Protein AF-K7MUR9-F1 (afdb_monomer_lite)

Structure (mmCIF, N/CA/C/O backbone):
data_AF-K7MUR9-F1
#
_entry.id   AF-K7MUR9-F1
#
loop_
_atom_site.group_PDB
_atom_site.id
_atom_site.type_symbol
_atom_site.label_atom_id
_atom_site.label_alt_id
_atom_site.label_comp_id
_atom_site.label_asym_id
_atom_site.label_entity_id
_atom_site.label_seq_id
_atom_site.pdbx_PDB_ins_code
_atom_site.Cartn_x
_atom_site.Cartn_y
_atom_site.Cartn_z
_atom_site.occupancy
_atom_site.B_iso_or_equiv
_atom_site.auth_seq_id
_atom_site.auth_comp_id
_atom_site.auth_asym_id
_atom_site.auth_atom_id
_atom_site.pdbx_PDB_model_num
ATOM 1 N N . MET A 1 1 ? 16.387 15.909 -16.202 1.00 37.41 1 MET A N 1
ATOM 2 C CA . MET A 1 1 ? 16.369 16.073 -14.732 1.00 37.41 1 MET A CA 1
ATOM 3 C C . MET A 1 1 ? 14.918 16.045 -14.248 1.00 37.41 1 MET A C 1
ATOM 5 O O . MET A 1 1 ? 14.235 17.037 -14.424 1.00 37.41 1 MET A O 1
ATOM 9 N N . GLN A 1 2 ? 14.397 14.925 -13.730 1.00 49.53 2 GLN A N 1
ATOM 10 C CA . GLN A 1 2 ? 12.980 14.820 -13.296 1.00 49.53 2 GLN A CA 1
ATOM 11 C C . GLN A 1 2 ? 12.813 14.499 -11.792 1.00 49.53 2 GLN A C 1
ATOM 13 O O . GLN A 1 2 ? 11.719 14.191 -11.336 1.00 49.53 2 GLN A O 1
ATOM 18 N N . ALA A 1 3 ? 13.880 14.587 -10.989 1.00 53.09 3 ALA A N 1
ATOM 19 C CA . ALA A 1 3 ? 13.880 14.080 -9.611 1.00 53.09 3 ALA A CA 1
ATOM 20 C C . ALA A 1 3 ? 13.363 15.056 -8.527 1.00 53.09 3 ALA A C 1
ATOM 22 O O . ALA A 1 3 ? 13.110 14.622 -7.407 1.00 53.09 3 ALA A O 1
ATOM 23 N N . LEU A 1 4 ? 13.172 16.350 -8.818 1.00 50.09 4 LEU A N 1
ATOM 24 C CA . LEU A 1 4 ? 12.857 17.353 -7.781 1.00 50.09 4 LEU A CA 1
ATOM 25 C C . LEU A 1 4 ? 11.396 17.317 -7.282 1.00 50.09 4 LEU A C 1
ATOM 27 O O . LEU A 1 4 ? 11.135 17.638 -6.128 1.00 50.09 4 LEU A O 1
ATOM 31 N N . TYR A 1 5 ? 10.434 16.864 -8.094 1.00 52.34 5 TYR A N 1
ATOM 32 C CA . TYR A 1 5 ? 8.998 16.887 -7.739 1.00 52.34 5 TYR A CA 1
ATOM 33 C C . TYR A 1 5 ? 8.523 15.725 -6.850 1.00 52.34 5 TYR A C 1
ATOM 35 O O . TYR A 1 5 ? 7.347 15.663 -6.455 1.00 52.34 5 TYR A O 1
ATOM 43 N N . VAL A 1 6 ? 9.421 14.785 -6.563 1.00 55.62 6 VAL A N 1
ATOM 44 C CA . VAL A 1 6 ? 9.106 13.504 -5.922 1.00 55.62 6 VAL A CA 1
ATOM 45 C C . VAL A 1 6 ? 8.874 13.672 -4.416 1.00 55.62 6 VAL A C 1
ATOM 47 O O . VAL A 1 6 ? 7.981 13.039 -3.862 1.00 55.62 6 VAL A O 1
ATOM 50 N N . MET A 1 7 ? 9.595 14.589 -3.761 1.00 63.69 7 MET A N 1
ATOM 51 C CA . MET A 1 7 ? 9.554 14.785 -2.305 1.00 63.69 7 MET A CA 1
ATOM 52 C C . MET A 1 7 ? 8.987 16.151 -1.907 1.00 63.69 7 MET A C 1
ATOM 54 O O . MET A 1 7 ? 9.606 16.905 -1.164 1.00 63.69 7 MET A O 1
ATOM 58 N N . ASN A 1 8 ? 7.784 16.484 -2.378 1.00 74.88 8 ASN A N 1
ATOM 59 C CA . ASN A 1 8 ? 7.083 17.651 -1.846 1.00 74.88 8 ASN A CA 1
ATOM 60 C C . ASN A 1 8 ? 6.602 17.343 -0.406 1.00 74.88 8 ASN A C 1
ATOM 62 O O . ASN A 1 8 ? 5.806 16.414 -0.233 1.00 74.88 8 ASN A O 1
ATOM 66 N N . PRO A 1 9 ? 7.016 18.101 0.628 1.00 77.56 9 PRO A N 1
ATOM 67 C CA . PRO A 1 9 ? 6.575 17.874 2.008 1.00 77.56 9 PRO A CA 1
ATOM 68 C C . PRO A 1 9 ? 5.054 18.004 2.180 1.00 77.56 9 PRO A C 1
ATOM 70 O O . PRO A 1 9 ? 4.481 17.389 3.078 1.00 77.56 9 PRO A O 1
ATOM 73 N N . ASN A 1 10 ? 4.374 18.752 1.309 1.00 81.56 10 ASN A N 1
ATOM 74 C CA . ASN A 1 10 ? 2.914 18.843 1.310 1.00 81.56 10 ASN A CA 1
ATOM 75 C C . ASN A 1 10 ? 2.268 17.534 0.831 1.00 81.56 10 ASN A C 1
ATOM 77 O O . ASN A 1 10 ? 1.254 17.127 1.391 1.00 81.56 10 ASN A O 1
ATOM 81 N N . LYS A 1 11 ? 2.884 16.824 -0.131 1.00 80.44 11 LYS A N 1
ATOM 82 C CA . LYS A 1 11 ? 2.425 15.482 -0.543 1.00 80.44 11 LYS A CA 1
ATOM 83 C C . LYS A 1 11 ? 2.581 14.474 0.595 1.00 80.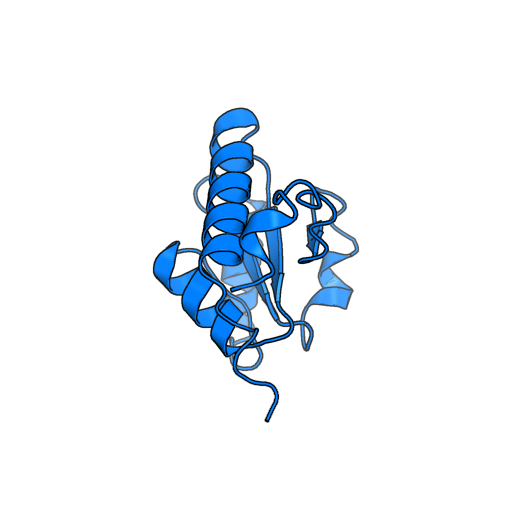44 11 LYS A C 1
ATOM 85 O O . LYS A 1 11 ? 1.670 13.684 0.829 1.00 80.44 11 LYS A O 1
ATOM 90 N N . PHE A 1 12 ? 3.697 14.533 1.326 1.00 83.62 12 PHE A N 1
ATOM 91 C CA . PHE A 1 12 ? 3.922 13.671 2.487 1.00 83.62 12 PHE A CA 1
ATOM 92 C C . PHE A 1 12 ? 2.881 13.927 3.582 1.00 83.62 12 PHE A C 1
ATOM 94 O O . PHE A 1 12 ? 2.232 12.984 4.023 1.00 83.62 12 PHE A O 1
ATOM 101 N N . ARG A 1 13 ? 2.653 15.196 3.951 1.00 85.81 13 ARG A N 1
ATOM 102 C CA . ARG A 1 13 ? 1.648 15.575 4.960 1.00 85.81 13 ARG A CA 1
ATOM 103 C C . ARG A 1 13 ? 0.233 15.151 4.573 1.00 85.81 13 ARG A C 1
ATOM 105 O O . ARG A 1 13 ? -0.500 14.652 5.419 1.00 85.81 13 ARG A O 1
ATOM 112 N N . ALA A 1 14 ? -0.144 15.302 3.303 1.00 84.19 14 ALA A N 1
ATOM 113 C CA . ALA A 1 14 ? -1.441 14.836 2.819 1.00 84.19 14 ALA A CA 1
ATOM 114 C C . ALA A 1 14 ? -1.572 13.306 2.923 1.00 84.19 14 ALA A C 1
ATOM 116 O O . ALA A 1 14 ? -2.577 12.809 3.422 1.00 84.19 14 ALA A O 1
ATOM 117 N N . CYS A 1 15 ? -0.543 12.563 2.503 1.00 84.00 15 CYS A N 1
ATOM 118 C CA . CYS A 1 15 ? -0.515 11.103 2.611 1.00 84.00 15 CYS A CA 1
ATOM 119 C C . CYS A 1 15 ? -0.614 10.642 4.075 1.00 84.00 15 CYS A C 1
ATOM 121 O O . CYS A 1 15 ? -1.458 9.813 4.410 1.00 84.00 15 CYS A O 1
ATOM 123 N N . GLU A 1 16 ? 0.192 11.229 4.960 1.00 89.00 16 GLU A N 1
ATOM 124 C CA . GLU A 1 16 ? 0.170 10.959 6.399 1.00 89.00 16 GLU A CA 1
ATOM 125 C C . GLU A 1 16 ? -1.204 11.252 7.016 1.00 89.00 16 GLU A C 1
ATOM 127 O O . GLU A 1 16 ? -1.723 10.438 7.781 1.00 89.00 16 GLU A O 1
ATOM 132 N N . PHE A 1 17 ? -1.819 12.385 6.667 1.00 87.12 17 PHE A N 1
ATOM 133 C CA . PHE A 1 17 ? -3.154 12.742 7.138 1.00 87.12 17 PHE A CA 1
ATOM 134 C C . PHE A 1 17 ? -4.203 11.712 6.711 1.00 87.12 17 PHE A C 1
ATOM 136 O O . PHE A 1 17 ? -4.966 11.244 7.554 1.00 87.12 17 PHE A O 1
ATOM 143 N N . LEU A 1 18 ? -4.217 11.322 5.433 1.00 85.38 18 LEU A N 1
ATOM 144 C CA . LEU A 1 18 ? -5.168 10.339 4.909 1.00 85.38 18 LEU A CA 1
ATOM 145 C C . LEU A 1 18 ? -4.990 8.970 5.575 1.00 85.38 18 LEU A C 1
ATOM 147 O O . LEU A 1 18 ? -5.977 8.369 5.999 1.00 85.38 18 LEU A O 1
ATOM 151 N N . ILE A 1 19 ? -3.746 8.509 5.734 1.00 87.81 19 ILE A N 1
ATOM 152 C CA . ILE A 1 19 ? -3.441 7.251 6.429 1.00 87.81 19 ILE A CA 1
ATOM 153 C C . ILE A 1 19 ? -3.961 7.300 7.865 1.00 87.81 19 ILE A C 1
ATOM 155 O O . ILE A 1 19 ? -4.723 6.428 8.277 1.00 87.81 19 ILE A O 1
ATOM 159 N N . ASN A 1 20 ? -3.612 8.348 8.612 1.00 88.50 20 ASN A N 1
ATOM 160 C CA . ASN A 1 20 ? -4.051 8.504 9.996 1.00 88.50 20 ASN A CA 1
ATOM 161 C C . ASN A 1 20 ? -5.578 8.604 10.112 1.00 88.50 20 ASN A C 1
ATOM 163 O O . ASN A 1 20 ? -6.159 8.046 11.040 1.00 88.50 20 ASN A O 1
ATOM 167 N N . PHE A 1 21 ? -6.233 9.303 9.185 1.00 84.44 21 PHE A N 1
ATOM 168 C CA . PHE A 1 21 ? -7.683 9.459 9.171 1.00 84.44 21 PHE A CA 1
ATOM 169 C C . PHE A 1 21 ? -8.395 8.115 8.969 1.00 84.44 21 PHE A C 1
ATOM 171 O O . PHE A 1 21 ? -9.265 7.755 9.765 1.00 84.44 21 PHE A O 1
ATOM 178 N N . HIS A 1 22 ? -7.998 7.346 7.956 1.00 82.00 22 HIS A N 1
ATOM 179 C CA . HIS A 1 22 ? -8.587 6.039 7.658 1.00 82.00 22 HIS A CA 1
ATOM 180 C C . HIS A 1 22 ? -8.259 4.979 8.724 1.00 82.00 22 HIS A C 1
ATOM 182 O O . HIS A 1 22 ? -9.142 4.203 9.101 1.00 82.00 22 HIS A O 1
ATOM 188 N N . GLU A 1 23 ? -7.034 4.974 9.269 1.00 84.12 23 GLU A N 1
ATOM 189 C CA . GLU A 1 23 ? -6.648 4.052 10.348 1.00 84.12 23 GLU A CA 1
ATOM 190 C C . GLU A 1 23 ? -7.411 4.334 11.652 1.00 84.12 23 GLU A C 1
ATOM 192 O O . GLU A 1 23 ? -7.796 3.388 12.338 1.00 84.12 23 GLU A O 1
ATOM 197 N N . ARG A 1 24 ? -7.665 5.608 11.992 1.00 83.38 24 ARG A N 1
ATOM 198 C CA . ARG A 1 24 ? -8.370 5.993 13.231 1.00 83.38 24 ARG A CA 1
ATOM 199 C C . ARG A 1 24 ? -9.889 5.878 13.144 1.00 83.38 24 ARG A C 1
ATOM 201 O O . ARG A 1 24 ? -10.514 5.542 14.142 1.00 83.38 24 ARG A O 1
ATOM 208 N N . THR A 1 25 ? -10.477 6.204 11.994 1.00 76.94 25 THR A N 1
ATOM 209 C CA . THR A 1 25 ? -11.937 6.373 11.879 1.00 76.94 25 THR A CA 1
ATOM 210 C C . THR A 1 25 ? -12.637 5.054 11.569 1.00 76.94 25 THR A C 1
ATOM 212 O O . THR A 1 25 ? -13.648 4.734 12.186 1.00 76.94 25 THR A O 1
ATOM 215 N N . CYS A 1 26 ? -12.086 4.272 10.637 1.00 72.19 26 CYS A N 1
ATOM 216 C CA . CYS A 1 26 ? -12.736 3.060 10.130 1.00 72.19 26 CYS A CA 1
ATOM 217 C C . CYS A 1 26 ? -11.923 1.785 10.402 1.00 72.19 26 CYS A C 1
ATOM 219 O O . CYS A 1 26 ? -12.459 0.683 10.302 1.00 72.19 26 CYS A O 1
ATOM 221 N N . GLY A 1 27 ? -10.628 1.916 10.724 1.00 73.75 27 GLY A N 1
ATOM 222 C CA . GLY A 1 27 ? -9.701 0.781 10.720 1.00 73.75 27 GLY A CA 1
ATOM 223 C C . GLY A 1 27 ? -9.551 0.175 9.321 1.00 73.75 27 GLY A C 1
ATOM 224 O O . GLY A 1 27 ? -9.351 -1.035 9.184 1.00 73.75 27 GLY A O 1
ATOM 225 N N . ASP A 1 28 ? -9.709 1.007 8.287 1.00 81.62 28 ASP A N 1
ATOM 226 C CA . ASP A 1 28 ? -9.710 0.565 6.899 1.00 81.62 28 ASP A CA 1
ATOM 227 C C . ASP A 1 28 ? -8.335 0.055 6.474 1.00 81.62 28 ASP A C 1
ATOM 229 O O . ASP A 1 28 ? -7.287 0.509 6.936 1.00 81.62 28 ASP A O 1
ATOM 233 N N . LYS A 1 29 ? -8.353 -0.881 5.528 1.00 81.00 29 LYS A N 1
ATOM 234 C CA . LYS A 1 29 ? -7.159 -1.359 4.840 1.00 81.00 29 LYS A CA 1
ATOM 235 C C . LYS A 1 29 ? -6.825 -0.410 3.694 1.00 81.00 29 LYS A C 1
ATOM 237 O O . LYS A 1 29 ? -7.620 -0.267 2.771 1.00 81.00 29 LYS A O 1
ATOM 242 N N . ILE A 1 30 ? -5.652 0.212 3.756 1.00 85.31 30 ILE A N 1
ATOM 243 C CA . ILE A 1 30 ? -5.163 1.205 2.801 1.00 85.31 30 ILE A CA 1
ATOM 244 C C . ILE A 1 30 ? -3.971 0.633 2.045 1.00 85.31 30 ILE A C 1
ATOM 246 O O . ILE A 1 30 ? -3.022 0.094 2.620 1.00 85.31 30 ILE A O 1
ATOM 250 N N . ILE A 1 31 ? -3.999 0.795 0.731 1.00 85.88 31 ILE A N 1
ATOM 251 C CA . ILE A 1 31 ? -2.881 0.457 -0.143 1.00 85.88 31 ILE A CA 1
ATOM 252 C C . ILE A 1 31 ? -2.446 1.735 -0.835 1.00 85.88 31 ILE A C 1
ATOM 254 O O . ILE A 1 31 ? -3.276 2.380 -1.470 1.00 85.88 31 ILE A O 1
ATOM 258 N N . VAL A 1 32 ? -1.163 2.069 -0.727 1.00 85.25 32 VAL A N 1
ATOM 259 C CA . VAL A 1 32 ? -0.586 3.293 -1.285 1.00 85.25 32 VAL A CA 1
ATOM 260 C C . VAL A 1 32 ? 0.360 2.945 -2.436 1.00 85.25 32 VAL A C 1
ATOM 262 O O . VAL A 1 32 ? 1.392 2.313 -2.216 1.00 85.25 32 VAL A O 1
ATOM 265 N N . PHE A 1 33 ? 0.037 3.360 -3.664 1.00 83.88 33 PHE A N 1
ATOM 266 C CA . PHE A 1 33 ? 0.840 3.044 -4.859 1.00 83.88 33 PHE A CA 1
ATOM 267 C C . PHE A 1 33 ? 1.734 4.192 -5.309 1.00 83.88 33 PHE A C 1
ATOM 269 O O . PHE A 1 33 ? 1.215 5.198 -5.785 1.00 83.88 33 PHE A O 1
ATOM 276 N N . ALA A 1 34 ? 3.055 4.022 -5.266 1.00 81.00 34 ALA A N 1
ATOM 277 C CA . ALA A 1 34 ? 4.004 5.004 -5.790 1.00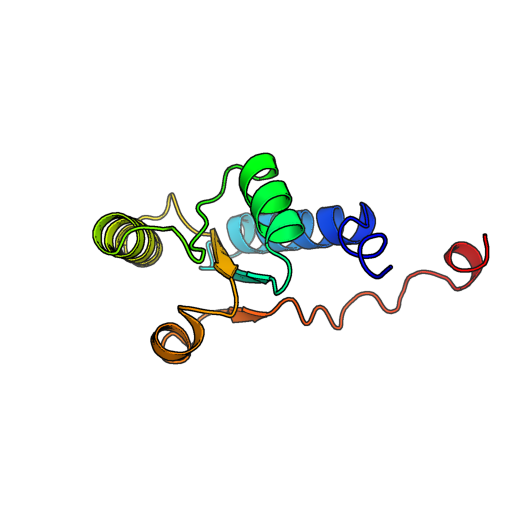 81.00 34 ALA A CA 1
ATOM 278 C C . ALA A 1 34 ? 4.766 4.466 -7.014 1.00 81.00 34 ALA A C 1
ATOM 280 O O . ALA A 1 34 ? 5.218 3.318 -7.057 1.00 81.00 34 ALA A O 1
ATOM 281 N N . ASP A 1 35 ? 4.920 5.324 -8.019 1.00 79.44 35 ASP A N 1
ATOM 282 C CA . ASP A 1 35 ? 5.726 5.089 -9.220 1.00 79.44 35 ASP A CA 1
ATOM 283 C C . ASP A 1 35 ? 7.225 5.293 -8.952 1.00 79.44 35 ASP A C 1
ATOM 285 O O . ASP A 1 35 ? 8.068 4.602 -9.525 1.00 79.44 35 ASP A O 1
ATOM 289 N N . ASN A 1 36 ? 7.560 6.195 -8.031 1.00 81.25 36 ASN A N 1
ATOM 290 C CA . ASN A 1 36 ? 8.927 6.491 -7.645 1.00 81.25 36 ASN A CA 1
ATOM 291 C C . ASN A 1 36 ? 9.376 5.669 -6.422 1.00 81.25 36 ASN A C 1
ATOM 293 O O . ASN A 1 36 ? 8.832 5.807 -5.324 1.00 81.25 36 ASN A O 1
ATOM 297 N N . LEU A 1 37 ? 10.426 4.857 -6.599 1.00 85.19 37 LEU A N 1
ATOM 298 C CA . LEU A 1 37 ? 10.980 4.020 -5.530 1.00 85.19 37 LEU A CA 1
ATOM 299 C C . LEU A 1 37 ? 11.527 4.839 -4.350 1.00 85.19 37 LEU A C 1
ATOM 301 O O . LEU A 1 37 ? 11.392 4.414 -3.206 1.00 85.19 37 LEU A O 1
ATOM 305 N N . PHE A 1 38 ? 12.115 6.009 -4.604 1.00 85.25 38 PHE A N 1
ATOM 306 C CA . PHE A 1 38 ? 12.640 6.884 -3.557 1.00 85.25 38 PHE A CA 1
ATOM 307 C C . PHE A 1 38 ? 11.513 7.465 -2.692 1.00 85.25 38 PHE A C 1
ATOM 309 O O . PHE A 1 38 ? 11.563 7.305 -1.477 1.00 85.25 38 PHE A O 1
ATOM 316 N N . ALA A 1 39 ? 10.451 8.027 -3.288 1.00 83.62 39 ALA A N 1
ATOM 3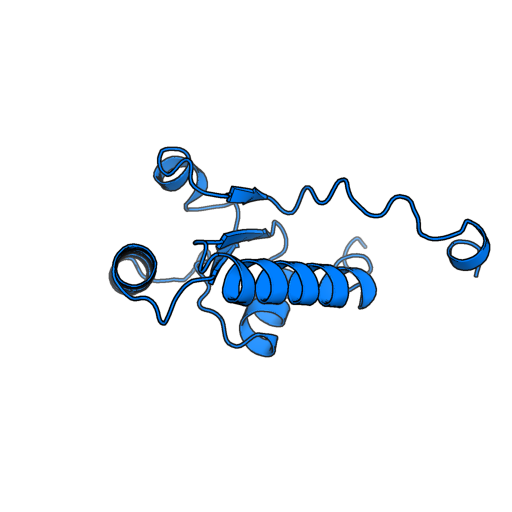17 C CA . ALA A 1 39 ? 9.278 8.482 -2.522 1.00 83.62 39 ALA A CA 1
ATOM 318 C C . ALA A 1 39 ? 8.620 7.341 -1.743 1.00 83.62 39 ALA A C 1
ATOM 320 O O . ALA A 1 39 ? 8.297 7.512 -0.570 1.00 83.62 39 ALA A O 1
ATOM 321 N N . LEU A 1 40 ? 8.446 6.178 -2.379 1.00 86.62 40 LEU A N 1
ATOM 322 C CA . LEU A 1 40 ? 7.886 4.994 -1.732 1.00 86.62 40 LEU A CA 1
ATOM 323 C C . LEU A 1 40 ? 8.677 4.623 -0.474 1.00 86.62 40 LEU A C 1
ATOM 325 O O . LEU A 1 40 ? 8.095 4.467 0.597 1.00 86.62 40 LEU A O 1
ATOM 329 N N . THR A 1 41 ? 9.997 4.507 -0.619 1.00 88.88 41 THR A N 1
ATOM 330 C CA . THR A 1 41 ? 10.893 4.074 0.456 1.00 88.88 41 THR A CA 1
ATOM 331 C C . THR A 1 41 ? 10.918 5.113 1.574 1.00 88.88 41 THR A C 1
ATOM 333 O O . THR A 1 41 ? 10.700 4.771 2.733 1.00 88.88 41 THR A O 1
ATOM 336 N N . GLU A 1 42 ? 11.080 6.392 1.237 1.00 88.44 42 GLU A N 1
ATOM 337 C CA . GLU A 1 42 ? 11.070 7.493 2.203 1.00 88.44 42 GLU A CA 1
ATOM 338 C C . GLU A 1 42 ? 9.762 7.56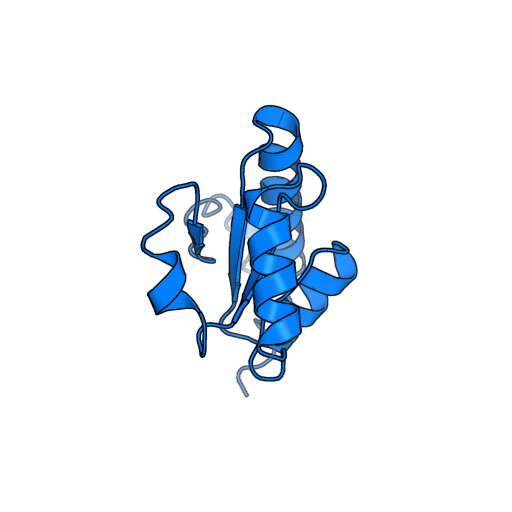8 2.999 1.00 88.44 42 GLU A C 1
ATOM 340 O O . GLU A 1 42 ? 9.785 7.734 4.220 1.00 88.44 42 GLU A O 1
ATOM 345 N N . TYR A 1 43 ? 8.613 7.440 2.329 1.00 89.25 43 TYR A N 1
ATOM 346 C CA . TYR A 1 43 ? 7.306 7.570 2.974 1.00 89.25 43 TYR A CA 1
ATOM 347 C C . TYR A 1 43 ? 7.019 6.362 3.863 1.00 89.25 43 TYR A C 1
ATOM 349 O O . TYR A 1 43 ? 6.613 6.531 5.013 1.00 89.25 43 TYR A O 1
ATOM 357 N N . ALA A 1 44 ? 7.287 5.153 3.364 1.00 91.31 44 ALA A N 1
ATOM 358 C CA . ALA A 1 44 ? 7.122 3.922 4.125 1.00 91.31 44 ALA A CA 1
ATOM 359 C C . ALA A 1 44 ? 8.025 3.894 5.368 1.00 91.31 44 ALA A C 1
ATOM 361 O O . ALA A 1 44 ? 7.559 3.541 6.452 1.00 91.31 44 ALA A O 1
ATOM 362 N N . MET A 1 45 ? 9.286 4.328 5.245 1.00 92.06 45 MET A N 1
ATOM 363 C CA . MET A 1 45 ? 10.223 4.388 6.372 1.00 92.06 45 MET A CA 1
ATOM 364 C C . MET A 1 45 ? 9.809 5.436 7.410 1.00 92.06 45 MET A C 1
ATOM 366 O O . MET A 1 45 ? 9.772 5.123 8.601 1.00 92.06 45 MET A O 1
ATOM 370 N N . LYS A 1 46 ? 9.435 6.652 6.985 1.00 91.75 46 LYS A N 1
ATOM 371 C CA . LYS A 1 46 ? 8.995 7.722 7.901 1.00 91.75 46 LYS A CA 1
ATOM 372 C C . LYS A 1 46 ? 7.717 7.364 8.653 1.00 91.75 46 LYS A C 1
ATOM 374 O O . LYS A 1 46 ? 7.632 7.600 9.854 1.00 91.75 46 LYS A O 1
ATOM 379 N N . LEU A 1 47 ? 6.757 6.743 7.969 1.00 90.88 47 LEU A N 1
ATOM 380 C CA . LEU A 1 47 ? 5.482 6.322 8.558 1.00 90.88 47 LEU A CA 1
ATOM 381 C C . LEU A 1 47 ? 5.555 4.943 9.233 1.00 90.88 47 LEU A C 1
ATOM 383 O O . LEU A 1 47 ? 4.565 4.491 9.808 1.00 90.88 47 LEU A O 1
ATOM 387 N N . ARG A 1 48 ? 6.716 4.274 9.167 1.00 93.44 48 ARG A N 1
ATOM 388 C CA . ARG A 1 48 ? 6.964 2.924 9.700 1.00 93.44 48 ARG A CA 1
ATOM 389 C C . ARG A 1 48 ? 5.934 1.899 9.216 1.00 93.44 48 ARG A C 1
ATOM 391 O O . ARG A 1 48 ? 5.437 1.085 9.993 1.00 93.44 48 ARG A O 1
ATOM 398 N N . LYS A 1 49 ? 5.594 1.951 7.927 1.00 92.88 49 LYS A N 1
ATOM 399 C CA . LYS A 1 49 ? 4.628 1.042 7.295 1.00 92.88 49 LYS A CA 1
ATOM 400 C C . LYS A 1 49 ? 5.343 0.068 6.351 1.00 92.88 49 LYS A C 1
ATOM 402 O O . LYS A 1 49 ? 6.329 0.454 5.724 1.00 92.88 49 LYS A O 1
ATOM 407 N N . PRO A 1 50 ? 4.868 -1.184 6.209 1.00 92.75 50 PRO A N 1
ATOM 408 C CA . PRO A 1 50 ? 5.464 -2.136 5.279 1.00 92.75 50 PRO A CA 1
ATOM 409 C C . PRO A 1 50 ? 5.376 -1.658 3.829 1.00 92.75 50 PRO A C 1
ATOM 411 O O . PRO A 1 50 ? 4.389 -1.044 3.417 1.00 92.75 50 PRO A O 1
ATOM 414 N N . MET A 1 51 ? 6.383 -2.015 3.037 1.00 92.00 51 MET A N 1
ATOM 415 C CA . MET A 1 51 ? 6.424 -1.733 1.607 1.00 92.00 51 MET A CA 1
ATOM 416 C C . MET A 1 51 ? 6.774 -2.981 0.801 1.00 92.00 51 MET A C 1
ATOM 418 O O . MET A 1 51 ? 7.574 -3.809 1.233 1.00 92.00 51 MET A O 1
ATOM 422 N N . ILE A 1 52 ? 6.191 -3.108 -0.387 1.00 90.62 52 ILE A N 1
ATOM 423 C CA . ILE A 1 52 ? 6.510 -4.153 -1.358 1.00 90.62 52 ILE A CA 1
ATOM 424 C C . ILE A 1 52 ? 6.989 -3.471 -2.635 1.00 90.62 52 ILE A C 1
ATOM 426 O O . ILE A 1 52 ? 6.255 -2.741 -3.305 1.00 90.62 52 ILE A O 1
ATOM 430 N N . TYR A 1 53 ? 8.234 -3.748 -2.993 1.00 89.56 53 TYR A N 1
ATOM 431 C CA . TYR A 1 53 ? 8.906 -3.168 -4.146 1.00 89.56 53 TYR A CA 1
ATOM 432 C C . TYR A 1 53 ? 9.699 -4.240 -4.903 1.00 89.56 53 TYR A C 1
ATOM 434 O O . TYR A 1 53 ? 9.578 -5.438 -4.630 1.00 89.56 53 TYR A O 1
ATOM 442 N N . GLY A 1 54 ? 10.443 -3.829 -5.933 1.00 85.31 54 GLY A N 1
ATOM 443 C CA . GLY A 1 54 ? 11.046 -4.740 -6.914 1.00 85.31 54 GLY A CA 1
ATOM 444 C C . GLY A 1 54 ? 11.908 -5.859 -6.316 1.00 85.31 54 GLY A C 1
ATOM 445 O O . GLY A 1 54 ? 11.867 -6.980 -6.832 1.00 85.31 54 GLY A O 1
ATOM 446 N N . VAL A 1 55 ? 12.618 -5.577 -5.217 1.00 87.25 55 VAL A N 1
ATOM 447 C CA . VAL A 1 55 ? 13.543 -6.512 -4.546 1.00 87.25 55 VAL A CA 1
ATOM 448 C C . VAL A 1 55 ? 12.924 -7.269 -3.363 1.00 87.25 55 VAL A C 1
ATOM 450 O O . VAL A 1 55 ? 13.566 -8.161 -2.823 1.00 87.25 55 VAL A O 1
ATOM 453 N N . THR A 1 56 ? 11.677 -6.975 -2.974 1.00 88.69 56 THR A N 1
ATOM 454 C CA . THR A 1 56 ? 10.985 -7.712 -1.902 1.00 88.69 56 THR A CA 1
ATOM 455 C C . THR A 1 56 ? 10.793 -9.173 -2.312 1.00 88.69 56 THR A C 1
ATOM 457 O O . THR A 1 56 ? 10.170 -9.455 -3.347 1.00 88.69 56 THR A O 1
ATOM 460 N N . SER A 1 57 ? 11.295 -10.101 -1.491 1.00 89.50 57 SER A N 1
ATOM 461 C CA . SER A 1 57 ? 11.227 -11.543 -1.765 1.00 89.50 57 SER A CA 1
ATOM 462 C C . SER A 1 57 ? 9.779 -12.052 -1.826 1.00 89.50 57 SER A C 1
ATOM 464 O O . SER A 1 57 ? 8.864 -11.455 -1.255 1.00 89.50 57 SER A O 1
ATOM 466 N N . HIS A 1 58 ? 9.540 -13.180 -2.503 1.00 87.50 58 HIS A N 1
ATOM 467 C CA . HIS A 1 58 ? 8.199 -13.782 -2.564 1.00 87.50 58 HIS A CA 1
ATOM 468 C C . HIS A 1 58 ? 7.662 -14.175 -1.181 1.00 87.50 58 HIS A C 1
ATOM 470 O O . HIS A 1 58 ? 6.472 -13.991 -0.911 1.00 87.50 58 HIS A O 1
ATOM 476 N N . VAL A 1 59 ? 8.536 -14.672 -0.303 1.00 90.50 59 VAL A N 1
ATOM 477 C CA . VAL A 1 59 ? 8.190 -15.054 1.073 1.00 90.50 59 VAL A CA 1
ATOM 478 C C . VAL A 1 59 ? 7.776 -13.823 1.876 1.00 90.50 59 VAL A C 1
ATOM 480 O O . VAL A 1 59 ? 6.692 -13.798 2.456 1.00 90.50 59 VAL A O 1
ATOM 483 N N . GLU A 1 60 ? 8.592 -12.769 1.848 1.00 91.12 60 GLU A N 1
ATOM 484 C CA . GLU A 1 60 ? 8.314 -11.517 2.557 1.00 91.12 60 GLU A CA 1
ATOM 485 C C . GLU A 1 60 ? 7.045 -10.837 2.039 1.00 91.12 60 GLU A C 1
ATOM 487 O O . GLU A 1 60 ? 6.174 -10.466 2.821 1.00 91.12 60 GLU A O 1
ATOM 492 N N . ARG A 1 61 ? 6.881 -10.759 0.716 1.00 88.19 61 ARG A N 1
ATOM 493 C CA . ARG A 1 61 ? 5.662 -10.253 0.076 1.00 88.19 61 ARG A CA 1
ATOM 494 C C . ARG A 1 61 ? 4.420 -10.993 0.562 1.00 88.19 61 ARG A C 1
ATOM 496 O O . ARG A 1 61 ? 3.421 -10.358 0.885 1.00 88.19 61 ARG A O 1
ATOM 503 N N . THR A 1 62 ? 4.475 -12.322 0.613 1.00 88.00 62 THR A N 1
ATOM 504 C CA . THR A 1 62 ? 3.351 -13.147 1.079 1.00 88.00 62 THR A CA 1
ATOM 505 C C . THR A 1 62 ? 3.067 -12.894 2.555 1.00 88.00 62 THR A C 1
ATOM 507 O O . THR A 1 62 ? 1.907 -12.740 2.928 1.00 88.00 62 THR A O 1
ATOM 510 N N . LYS A 1 63 ? 4.109 -12.760 3.383 1.00 91.31 63 LYS A N 1
ATOM 511 C CA . LYS A 1 63 ? 3.986 -12.418 4.805 1.00 91.31 63 LYS A CA 1
ATOM 512 C C . LYS A 1 63 ? 3.328 -11.051 5.012 1.00 91.31 63 LYS A C 1
ATOM 514 O O . LYS A 1 63 ? 2.379 -10.958 5.785 1.00 91.31 63 LYS A O 1
ATOM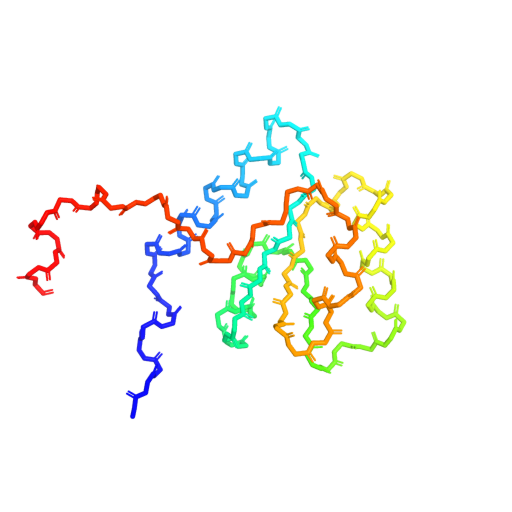 519 N N . ILE A 1 64 ? 3.788 -10.018 4.299 1.00 90.25 64 ILE A N 1
ATOM 520 C CA . ILE A 1 64 ? 3.223 -8.660 4.366 1.00 90.25 64 ILE A CA 1
ATOM 521 C C . ILE A 1 64 ? 1.758 -8.679 3.930 1.00 90.25 64 ILE A C 1
ATOM 523 O O . ILE A 1 64 ? 0.907 -8.143 4.632 1.00 90.25 64 ILE A O 1
ATOM 527 N N . LEU A 1 65 ? 1.444 -9.328 2.807 1.00 87.69 65 LEU A N 1
ATOM 528 C CA . LEU A 1 65 ? 0.072 -9.406 2.303 1.00 87.69 65 LEU A CA 1
ATOM 529 C C . LEU A 1 65 ? -0.854 -10.190 3.226 1.00 87.69 65 LEU A C 1
ATOM 531 O O . LEU A 1 65 ? -2.007 -9.801 3.398 1.00 87.69 65 LEU A O 1
ATOM 535 N N . GLN A 1 66 ? -0.372 -11.281 3.817 1.00 87.38 66 GLN A N 1
ATOM 536 C CA . GLN A 1 66 ? -1.157 -12.058 4.764 1.00 87.38 66 GLN A CA 1
ATOM 537 C C . GLN A 1 66 ? -1.433 -11.241 6.024 1.00 87.38 66 GLN A C 1
ATOM 539 O O . GLN A 1 66 ? -2.587 -11.108 6.415 1.00 87.38 66 GLN A O 1
ATOM 544 N N . ALA A 1 67 ? -0.406 -10.612 6.598 1.00 89.00 67 ALA A N 1
ATOM 545 C CA . ALA A 1 67 ? -0.564 -9.754 7.764 1.00 89.00 67 ALA A CA 1
ATOM 546 C C . ALA A 1 67 ? -1.477 -8.550 7.476 1.00 89.00 67 ALA A C 1
ATOM 548 O O . ALA A 1 67 ? -2.340 -8.235 8.289 1.00 89.00 67 ALA A O 1
ATOM 549 N N . PHE A 1 68 ? -1.373 -7.941 6.293 1.00 86.81 68 PHE A N 1
ATOM 550 C CA . PHE A 1 68 ? -2.279 -6.880 5.857 1.00 86.81 68 PHE A CA 1
ATOM 551 C C . PHE A 1 68 ? -3.741 -7.343 5.784 1.00 86.81 68 PHE A C 1
ATOM 553 O O . PHE A 1 68 ? -4.642 -6.587 6.134 1.00 86.81 68 PHE A O 1
ATOM 560 N N . LYS A 1 69 ? -3.997 -8.588 5.364 1.00 84.56 69 LYS A N 1
ATOM 561 C CA . LYS A 1 69 ? -5.353 -9.153 5.292 1.00 84.56 69 LYS A CA 1
ATOM 562 C C . LYS A 1 69 ? -5.914 -9.553 6.657 1.00 84.56 69 LYS A C 1
ATOM 564 O O . LYS A 1 69 ? -7.107 -9.368 6.879 1.00 84.56 69 LYS A O 1
ATOM 569 N N . THR A 1 70 ? -5.097 -10.134 7.536 1.00 86.81 70 THR A N 1
ATOM 570 C CA . THR A 1 70 ? -5.587 -10.823 8.744 1.00 86.81 70 THR A CA 1
ATOM 571 C C . THR A 1 70 ? -5.330 -10.076 10.049 1.00 86.81 70 THR A C 1
ATOM 573 O O . THR A 1 70 ? -6.129 -10.196 10.973 1.00 86.81 70 THR A O 1
ATOM 576 N N . SER A 1 71 ? -4.230 -9.327 10.165 1.00 86.75 71 SER A N 1
ATOM 577 C CA . SER A 1 71 ? -3.879 -8.587 11.386 1.00 86.75 71 SER A CA 1
ATOM 578 C C . SER A 1 71 ? -4.479 -7.181 11.354 1.00 86.75 71 SER A C 1
ATOM 580 O O . SER A 1 71 ? -4.590 -6.577 10.292 1.00 86.75 71 SER A O 1
ATOM 582 N N . LYS A 1 72 ? -4.855 -6.639 12.517 1.00 85.31 72 LYS A N 1
ATOM 583 C CA . LYS A 1 72 ? -5.281 -5.234 12.677 1.00 85.31 72 LYS A CA 1
ATOM 584 C C . LYS A 1 72 ? -4.105 -4.267 12.855 1.00 85.31 72 LYS A C 1
ATOM 586 O O . LYS A 1 72 ? -4.312 -3.060 12.813 1.00 85.31 72 LYS A O 1
ATOM 591 N N . ASP A 1 73 ? -2.892 -4.789 13.019 1.00 87.25 73 ASP A N 1
ATOM 592 C CA . ASP A 1 73 ? -1.671 -4.005 13.242 1.00 87.25 73 ASP A CA 1
ATOM 593 C C . ASP A 1 73 ? -1.119 -3.440 11.928 1.00 87.25 73 ASP A C 1
ATOM 595 O O . ASP A 1 73 ? -0.487 -2.385 11.901 1.00 87.25 73 ASP A O 1
ATOM 599 N N . ILE A 1 74 ? -1.380 -4.134 10.814 1.00 88.25 74 ILE A N 1
ATOM 600 C CA . ILE A 1 74 ? -0.958 -3.719 9.474 1.00 88.25 74 ILE A CA 1
ATOM 601 C C . ILE A 1 74 ? -2.189 -3.312 8.667 1.00 88.25 74 ILE A C 1
ATOM 603 O O . ILE A 1 74 ? -2.780 -4.117 7.947 1.00 88.25 74 ILE A O 1
ATOM 607 N N . ASN A 1 75 ? -2.584 -2.046 8.794 1.00 85.88 75 ASN A N 1
ATOM 608 C CA . ASN A 1 75 ? -3.696 -1.461 8.035 1.00 85.88 75 ASN A CA 1
ATOM 609 C C . ASN A 1 75 ? -3.250 -0.695 6.795 1.00 85.88 75 ASN A C 1
ATOM 611 O O . ASN A 1 75 ? -4.083 -0.418 5.945 1.00 85.88 75 ASN A O 1
ATOM 615 N N . THR A 1 76 ? -1.955 -0.417 6.651 1.00 88.88 76 THR A N 1
ATOM 616 C CA . THR A 1 76 ? -1.421 0.343 5.520 1.00 88.88 76 THR A CA 1
ATOM 617 C C . THR A 1 76 ? -0.201 -0.351 4.936 1.00 88.88 76 THR A C 1
ATOM 619 O O . THR A 1 76 ? 0.713 -0.704 5.684 1.00 88.88 76 THR A O 1
ATOM 622 N N . ILE A 1 77 ? -0.167 -0.517 3.611 1.00 89.62 77 ILE A N 1
ATOM 623 C CA . ILE A 1 77 ? 1.009 -1.012 2.878 1.00 89.62 77 ILE A CA 1
ATOM 624 C C . ILE A 1 77 ? 1.325 -0.140 1.661 1.00 89.62 77 ILE A C 1
ATOM 626 O O . ILE A 1 77 ? 0.424 0.342 0.974 1.00 89.62 77 ILE A O 1
ATOM 630 N N . PHE A 1 78 ? 2.615 0.030 1.373 1.00 90.44 78 PHE A N 1
ATOM 631 C CA . PHE A 1 78 ? 3.112 0.770 0.211 1.00 90.44 78 PHE A CA 1
ATOM 632 C C . PHE A 1 78 ? 3.518 -0.177 -0.916 1.00 90.44 78 PHE A C 1
ATOM 634 O O . PHE A 1 78 ? 4.221 -1.156 -0.675 1.00 90.44 78 PHE A O 1
ATOM 641 N N . LEU A 1 79 ? 3.129 0.121 -2.154 1.00 87.50 79 LEU A N 1
ATOM 642 C CA . LEU A 1 79 ? 3.394 -0.717 -3.320 1.00 87.50 79 LEU A CA 1
ATOM 643 C C . LEU A 1 79 ? 4.051 0.059 -4.451 1.00 87.50 79 LEU A C 1
ATOM 645 O O . LEU A 1 79 ? 3.615 1.151 -4.812 1.00 87.50 79 LEU A O 1
ATOM 649 N N . SER A 1 80 ? 5.068 -0.550 -5.054 1.00 85.56 80 SER A N 1
ATOM 650 C CA . SER A 1 80 ? 5.620 -0.069 -6.317 1.00 85.56 80 SER A CA 1
ATOM 651 C C . SER A 1 80 ? 4.859 -0.668 -7.500 1.00 85.56 80 SER A C 1
ATOM 653 O O . SER A 1 80 ? 4.572 -1.871 -7.515 1.00 85.56 80 SER A O 1
ATOM 655 N N . LYS A 1 81 ? 4.592 0.172 -8.509 1.00 73.44 81 LYS A N 1
ATOM 656 C CA . LYS A 1 81 ? 3.871 -0.148 -9.757 1.00 73.44 81 LYS A CA 1
ATOM 657 C C . LYS A 1 81 ? 4.283 -1.494 -10.385 1.00 73.44 81 LYS A C 1
ATOM 659 O O . LYS A 1 81 ? 3.456 -2.283 -10.815 1.00 73.44 81 LYS A O 1
ATOM 664 N N . GLY A 1 82 ? 5.575 -1.825 -10.369 1.00 65.12 82 GLY A N 1
ATOM 665 C CA . GLY A 1 82 ? 6.130 -2.877 -11.227 1.00 65.12 82 GLY A CA 1
ATOM 666 C C . GLY A 1 82 ? 5.848 -4.345 -10.875 1.00 65.12 82 GLY A C 1
ATOM 667 O O . GLY A 1 82 ? 6.387 -5.203 -11.569 1.00 65.12 82 GLY A O 1
ATOM 668 N N . LYS A 1 83 ? 5.126 -4.702 -9.798 1.00 55.06 83 LYS A N 1
ATOM 669 C CA . LYS A 1 83 ? 5.098 -6.131 -9.394 1.00 55.06 83 LYS A CA 1
ATOM 670 C C . LYS A 1 83 ? 3.851 -6.652 -8.683 1.00 55.06 83 LYS A C 1
ATOM 672 O O . LYS A 1 83 ? 3.841 -7.838 -8.359 1.00 55.06 83 LYS A O 1
ATOM 677 N N . LEU A 1 84 ? 2.858 -5.829 -8.341 1.00 58.31 84 LEU A N 1
ATOM 678 C CA . LEU A 1 84 ? 1.726 -6.290 -7.515 1.00 58.31 84 LEU A CA 1
ATOM 679 C C . LEU A 1 84 ? 0.351 -5.732 -7.907 1.00 58.31 84 LEU A C 1
ATOM 681 O O . LEU A 1 84 ? -0.642 -6.228 -7.376 1.00 58.31 84 LEU A O 1
ATOM 685 N N . GLU A 1 85 ? 0.275 -4.778 -8.843 1.00 54.50 85 GLU A N 1
ATOM 686 C CA . GLU A 1 85 ? -1.005 -4.221 -9.310 1.00 54.50 85 GLU A CA 1
ATOM 687 C C . GLU A 1 85 ? -1.970 -5.340 -9.748 1.00 54.50 85 GLU A C 1
ATOM 689 O O . GLU A 1 85 ? -3.073 -5.436 -9.206 1.00 54.50 85 GLU A O 1
ATOM 694 N N . ASP A 1 86 ? -1.521 -6.293 -10.572 1.00 51.75 86 ASP A N 1
ATOM 695 C CA . ASP A 1 86 ? -2.401 -7.334 -11.129 1.00 51.75 86 ASP A CA 1
ATOM 696 C C . ASP A 1 86 ? -3.025 -8.282 -10.090 1.00 51.75 86 ASP A C 1
ATOM 698 O O . ASP A 1 86 ? -4.117 -8.805 -10.301 1.00 51.75 86 ASP A O 1
ATOM 702 N N . ARG A 1 87 ? -2.377 -8.512 -8.935 1.00 52.81 87 ARG A N 1
ATOM 703 C CA . ARG A 1 87 ? -2.940 -9.403 -7.896 1.00 52.81 87 ARG A CA 1
ATOM 704 C C . ARG A 1 87 ? -3.860 -8.692 -6.911 1.00 52.81 87 ARG A C 1
ATOM 706 O O . ARG A 1 87 ? -4.610 -9.367 -6.207 1.00 52.81 87 ARG A O 1
ATOM 713 N N . MET A 1 88 ? -3.787 -7.366 -6.810 1.00 56.31 88 MET A N 1
ATOM 714 C CA . MET A 1 88 ? -4.508 -6.610 -5.781 1.00 56.31 88 MET A CA 1
ATOM 715 C C . MET A 1 88 ? -5.731 -5.865 -6.296 1.00 56.31 88 MET A C 1
ATOM 717 O O . MET A 1 88 ? -6.606 -5.566 -5.490 1.00 56.31 88 MET A O 1
ATOM 721 N N . VAL A 1 89 ? -5.874 -5.683 -7.611 1.00 51.12 89 VAL A N 1
ATOM 722 C CA . VAL A 1 89 ? -7.097 -5.139 -8.238 1.00 51.12 89 VA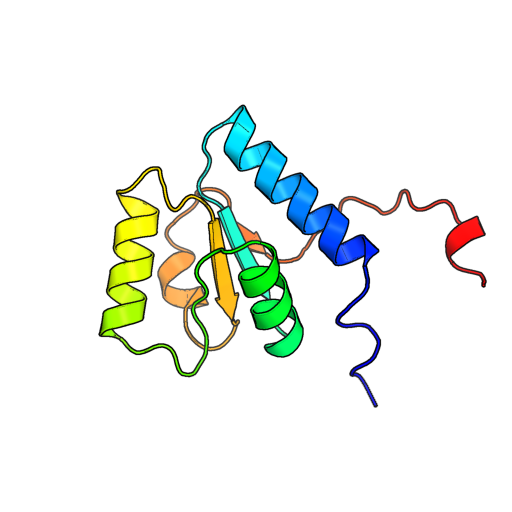L A CA 1
ATOM 723 C C . VAL A 1 89 ? -8.362 -5.946 -7.873 1.00 51.12 89 VAL A C 1
ATOM 725 O O . VAL A 1 89 ? -9.464 -5.400 -7.850 1.00 51.12 89 VAL A O 1
ATOM 728 N N . GLY A 1 90 ? -8.228 -7.220 -7.481 1.00 45.06 90 GLY A N 1
ATOM 729 C CA . GLY A 1 90 ? -9.341 -8.017 -6.943 1.00 45.06 90 GLY A CA 1
ATOM 730 C C . GLY A 1 90 ? -9.790 -7.636 -5.520 1.00 45.06 90 GLY A C 1
ATOM 731 O O . GLY A 1 90 ? -10.927 -7.912 -5.138 1.00 45.06 90 GLY A O 1
ATOM 732 N N . ALA A 1 91 ? -8.939 -6.983 -4.724 1.00 48.50 91 ALA A N 1
ATOM 733 C CA . ALA A 1 91 ? -9.252 -6.542 -3.367 1.00 48.50 91 ALA A CA 1
ATOM 734 C C . ALA A 1 91 ? -9.857 -5.128 -3.402 1.00 48.50 91 ALA A C 1
ATOM 736 O O . ALA A 1 91 ? -9.189 -4.139 -3.118 1.00 48.50 91 ALA A O 1
ATOM 737 N N . ARG A 1 92 ? -11.145 -5.027 -3.754 1.00 43.22 92 ARG A N 1
ATOM 738 C CA . ARG A 1 92 ? -11.928 -3.772 -3.844 1.00 43.22 92 ARG A CA 1
ATOM 739 C C . ARG A 1 92 ? -12.182 -3.056 -2.498 1.00 43.22 92 ARG A C 1
ATOM 741 O O . ARG A 1 92 ? -13.260 -2.507 -2.290 1.00 43.22 92 ARG A O 1
ATOM 748 N N . ARG A 1 93 ? -11.240 -3.058 -1.555 1.00 44.00 93 ARG A N 1
ATOM 749 C CA . ARG A 1 93 ? -11.337 -2.256 -0.325 1.00 44.00 93 ARG A CA 1
ATOM 750 C C . ARG A 1 93 ? -10.212 -1.225 -0.344 1.00 44.00 93 ARG A C 1
ATOM 752 O O . ARG A 1 93 ? -9.059 -1.567 -0.126 1.00 44.00 93 ARG A O 1
ATOM 759 N N . SER A 1 94 ? -10.581 0.000 -0.715 1.00 46.19 94 SER A N 1
ATOM 760 C CA . SER A 1 94 ? -9.801 1.238 -0.577 1.00 46.19 94 SER A CA 1
ATOM 761 C C . SER A 1 94 ? -8.362 1.190 -1.110 1.00 46.19 94 SER A C 1
ATOM 763 O O . SER A 1 94 ? -7.385 1.394 -0.391 1.00 46.19 94 SER A O 1
ATOM 765 N N . ILE A 1 95 ? -8.226 0.968 -2.419 1.00 48.78 95 ILE A N 1
ATOM 766 C CA . ILE A 1 95 ? -6.975 1.243 -3.129 1.00 48.78 95 ILE A CA 1
ATOM 767 C C . ILE A 1 95 ? -6.829 2.766 -3.268 1.00 48.78 95 ILE A C 1
ATOM 769 O O . ILE A 1 95 ? -7.481 3.383 -4.109 1.00 48.78 95 ILE A O 1
ATOM 773 N N . MET A 1 96 ? -5.957 3.375 -2.461 1.00 51.06 96 MET A N 1
ATOM 774 C CA . MET A 1 96 ? -5.444 4.716 -2.731 1.00 51.06 96 MET A CA 1
ATOM 775 C C . MET A 1 96 ? -4.287 4.579 -3.722 1.00 51.06 96 MET A C 1
ATOM 777 O O . MET A 1 96 ? -3.109 4.525 -3.365 1.00 51.06 96 MET A O 1
ATOM 781 N N . HIS A 1 97 ? -4.604 4.548 -5.018 1.00 51.16 97 HIS A N 1
ATOM 782 C CA . HIS A 1 97 ? -3.599 5.028 -5.962 1.00 51.16 97 HIS A CA 1
ATOM 783 C C . HIS A 1 97 ? -3.221 6.445 -5.529 1.00 51.16 97 HIS A C 1
ATOM 785 O O . HIS A 1 97 ? -4.100 7.212 -5.140 1.00 51.16 97 HIS A O 1
ATOM 791 N N . PHE A 1 98 ? -1.956 6.843 -5.654 1.00 47.00 98 PHE A N 1
ATOM 792 C CA . PHE A 1 98 ? -1.559 8.252 -5.540 1.00 47.00 98 PHE A CA 1
ATOM 793 C C . PHE A 1 98 ? -2.205 9.159 -6.625 1.00 47.00 98 PHE A C 1
ATOM 795 O O . PHE A 1 98 ? -1.683 10.216 -6.957 1.00 47.00 98 PHE A O 1
ATOM 802 N N . PHE A 1 99 ? -3.377 8.809 -7.157 1.00 41.78 99 PHE A N 1
ATOM 803 C CA . PHE A 1 99 ? -4.383 9.782 -7.543 1.00 41.78 99 PHE A CA 1
ATOM 804 C C . PHE A 1 99 ? -5.006 10.337 -6.260 1.00 41.78 99 PHE A C 1
ATOM 806 O O . PHE A 1 99 ? -6.052 9.889 -5.804 1.00 41.78 99 PHE A O 1
ATOM 813 N N . ILE A 1 100 ? -4.357 11.344 -5.683 1.00 47.69 100 ILE A N 1
ATOM 814 C CA . ILE A 1 100 ? -5.033 12.323 -4.837 1.00 47.69 100 ILE A CA 1
ATOM 815 C C . ILE A 1 100 ? -5.597 13.394 -5.791 1.00 47.69 100 ILE A C 1
ATOM 817 O O . ILE A 1 100 ? -4.886 14.356 -6.078 1.00 47.69 100 ILE A O 1
ATOM 821 N N . PRO A 1 101 ? -6.840 13.305 -6.310 1.00 41.69 101 PRO A N 1
ATOM 822 C CA . PRO A 1 101 ? -7.575 14.481 -6.734 1.00 41.69 101 PRO A CA 1
ATOM 823 C C . PRO A 1 101 ? -8.362 14.996 -5.523 1.00 41.69 101 PRO A C 1
ATOM 825 O O . PRO A 1 101 ? -9.583 14.939 -5.491 1.00 41.69 101 PRO A O 1
ATOM 828 N N . LEU A 1 102 ? -7.664 15.459 -4.484 1.00 33.78 102 LEU A N 1
ATOM 829 C CA . LEU A 1 102 ? -8.287 16.235 -3.412 1.00 33.78 102 LEU A CA 1
ATOM 830 C C . LEU A 1 102 ? -7.238 17.086 -2.690 1.00 33.78 102 LEU A C 1
ATOM 832 O O . LEU A 1 102 ? -6.918 16.818 -1.547 1.00 33.78 102 LEU A O 1
ATOM 836 N N . PHE A 1 103 ? -6.647 18.063 -3.386 1.00 33.28 103 PHE A N 1
ATOM 837 C CA . PHE A 1 103 ? -6.235 19.357 -2.805 1.00 33.28 103 PHE A CA 1
ATOM 838 C C . PHE A 1 103 ? -5.857 20.360 -3.917 1.00 33.28 103 PHE A C 1
ATOM 840 O O . PHE A 1 103 ? -4.822 21.015 -3.899 1.00 33.28 103 PHE A O 1
ATOM 847 N N . GLN A 1 104 ? -6.766 20.537 -4.881 1.00 32.94 104 GLN A N 1
ATOM 848 C CA . GLN A 1 104 ? -6.849 21.739 -5.731 1.00 32.94 104 GLN A CA 1
ATOM 849 C C . GLN A 1 104 ? -7.305 22.990 -4.938 1.00 32.94 104 GLN A C 1
ATOM 851 O O . GLN A 1 104 ? -7.678 23.996 -5.523 1.00 32.94 104 GLN A O 1
ATOM 856 N N . LEU A 1 105 ? -7.243 22.954 -3.603 1.00 31.84 105 LEU A N 1
ATOM 857 C CA . LEU A 1 105 ? -7.470 24.092 -2.710 1.00 31.84 105 LEU A CA 1
ATOM 858 C C . LEU A 1 105 ? -6.177 24.487 -1.977 1.00 31.84 105 LEU A C 1
ATOM 860 O O . LEU A 1 105 ? -6.191 24.857 -0.809 1.00 31.84 105 LEU A O 1
ATOM 864 N N . ILE A 1 106 ? -5.041 24.410 -2.676 1.00 39.53 106 ILE A N 1
ATOM 865 C CA . ILE A 1 106 ? -3.899 25.267 -2.352 1.00 39.53 106 ILE A CA 1
ATOM 866 C C . ILE A 1 106 ? -4.234 26.639 -2.961 1.00 39.53 106 ILE A C 1
ATOM 868 O O . ILE A 1 106 ? -4.390 26.711 -4.183 1.00 39.53 106 ILE A O 1
ATOM 872 N N . PRO A 1 107 ? -4.406 27.707 -2.156 1.00 29.81 107 PRO A N 1
ATOM 873 C CA . PRO A 1 107 ? -4.647 29.048 -2.678 1.00 29.81 107 PRO A CA 1
ATOM 874 C C . PRO A 1 107 ? -3.549 29.418 -3.676 1.00 29.81 107 PRO A C 1
ATOM 876 O O . PRO A 1 107 ? -2.375 29.115 -3.446 1.00 29.81 107 PRO A O 1
ATOM 879 N N . ARG A 1 108 ? -3.940 30.060 -4.784 1.00 30.23 108 ARG A N 1
ATOM 880 C CA . ARG A 1 108 ? -3.056 30.461 -5.896 1.00 30.23 108 ARG A CA 1
ATOM 881 C C . ARG A 1 108 ? -1.766 31.151 -5.435 1.00 30.23 108 ARG A C 1
ATOM 883 O O . ARG A 1 108 ? -0.745 31.008 -6.097 1.00 30.23 108 ARG A O 1
ATOM 890 N N . ASP A 1 109 ? -1.800 31.816 -4.287 1.00 32.84 109 ASP A N 1
ATOM 891 C CA . ASP A 1 109 ? -0.689 32.590 -3.731 1.00 32.84 109 ASP A CA 1
ATOM 892 C C . ASP A 1 109 ? 0.511 31.736 -3.275 1.00 32.84 109 ASP A C 1
ATOM 894 O O . ASP A 1 109 ? 1.617 32.254 -3.146 1.00 32.84 109 ASP A O 1
ATOM 898 N N . VAL A 1 110 ? 0.343 30.421 -3.076 1.00 38.94 110 VAL A N 1
ATOM 899 C CA . VAL A 1 110 ? 1.447 29.526 -2.661 1.00 38.94 110 VAL A CA 1
ATOM 900 C C . VAL A 1 110 ? 2.197 28.915 -3.859 1.00 38.94 110 VAL A C 1
ATOM 902 O O . VAL A 1 110 ? 3.271 28.351 -3.680 1.00 38.94 110 VAL A O 1
ATOM 905 N N . LEU A 1 111 ? 1.675 29.022 -5.089 1.00 36.69 111 LEU A N 1
ATOM 906 C CA . LEU A 1 111 ? 2.312 28.449 -6.291 1.00 36.69 111 LEU A CA 1
ATOM 907 C C . LEU A 1 111 ? 3.200 29.429 -7.079 1.00 36.69 111 LEU A C 1
ATOM 909 O O . LEU A 1 111 ? 3.828 29.004 -8.045 1.00 36.69 111 LEU A O 1
ATOM 913 N N . LEU A 1 112 ? 3.262 30.706 -6.695 1.00 36.16 112 LEU A N 1
ATOM 914 C CA . LEU A 1 112 ? 4.053 31.735 -7.389 1.00 36.16 112 LEU A CA 1
ATOM 915 C C . LEU A 1 112 ? 5.213 32.296 -6.546 1.00 36.16 112 LEU A C 1
ATOM 917 O O . LEU A 1 112 ? 5.517 33.481 -6.634 1.00 36.16 112 LEU A O 1
ATOM 921 N N . ASN A 1 113 ? 5.887 31.444 -5.768 1.00 37.88 113 ASN A N 1
ATOM 922 C CA . ASN A 1 113 ? 7.239 31.725 -5.267 1.00 37.88 113 ASN A CA 1
ATOM 923 C C . ASN A 1 113 ? 8.185 30.569 -5.588 1.00 37.88 113 ASN A C 1
ATOM 925 O O . ASN A 1 113 ? 7.799 29.408 -5.314 1.00 37.88 113 ASN A O 1
#

pLDDT: mean 72.05, std 20.33, range [29.81, 93.44]

Sequence (113 aa):
MQALYVMNPNKFRACEFLINFHERTCGDKIIVFADNLFALTEYAMKLRKPMIYGVTSHVERTKILQAFKTSKDINTIFLSKGKLEDRMVGARRSIMHFFIPLFQLIPRDVLLN

Secondary structure (DSSP, 8-state):
---GGGG-HHHHHHHHHHHHHHHHHT---EEEEES-HHHHHHHHHHTT--EE-TT--HHHHHHHHHHHHH-SS--EEEEEHHHHHHHHTT--S-EEES-------S-GGGS--

Radius of gyration: 14.87 Å; chains: 1; bounding box: 29×48×28 Å

Organism: Glycine max (NCBI:txid3847)

Foldseek 3Di:
DPPPVLDDVVLLVVVVVVVCCCCPPPLFAEEEEDQDPVSLVVSCVVSVAAEDEDPQDPVNVVVLVVCSVPPSVHRYYYYYPPDPPVPCVVVPTYYPYVPPPPPPPPPPVVVPD

InterPro domains:
  IPR027417 P-loop containing nucleoside triphosphate hydrolase [G3DSA:3.40.50.300] (1-82)
  IPR027417 P-loop containing nucleoside triphosphate hydrolase [SSF52540] (4-80)
  IPR032438 ERCC3/RAD25/XPB helicase, C-terminal domain [PF16203] (2-81)
  IPR050615 ATP-dependent DNA Helicase [PTHR11274] (2-81)